Protein AF-A0AAD7BE12-F1 (afdb_monomer_lite)

pLDDT: mean 84.35, std 15.62, range [31.2, 97.44]

Radius of gyration: 21.95 Å; chains: 1; bounding box: 52×45×52 Å

Sequence (170 aa):
MSPQPASLESGIDAKNNSIESRVAFLDHHLVEYVNSLPPSLKLRPIAGEDPNKWTLVEKWILREAMKPFITDEIYKRQKIHFNPPPKPSNSDIKNLTPLQVRLRDRITKTTVERTGLFEWGYVEELLRGYLEDPVYPSHGAIDVRAKKLMVVLSFVVLQERFSVSTAKLV

InterPro domains:
  IPR001962 Asparagine synthase [PF00733] (16-132)
  IPR001962 Asparagine synthase [cd01991] (17-82)
  IPR014729 Rossmann-like alpha/beta/alpha sandwich fold [G3DSA:3.40.50.620] (13-119)

Secondary structure (DSSP, 8-state):
-PPP--SS-HHHHHHHTT-----GGG-HHHHHHHHHS-HHHHEEEEE-SSTT-EEEEETHHHHHHHTTTS-HHHHHPPP---PPPPPP--TT--SPPHHHHHHHHH--HHHHHHHSSS-HHHHHHHHHHHHHS----TTS---HHHHHHHHHHHHHHHHHHH-PPPP---

Structure (mmCIF, N/CA/C/O backbone):
data_AF-A0AAD7BE12-F1
#
_entry.id   AF-A0AAD7BE12-F1
#
loop_
_atom_site.group_PDB
_atom_site.id
_atom_site.type_symbol
_atom_site.label_atom_id
_atom_site.label_alt_id
_atom_site.label_comp_id
_atom_site.label_asym_id
_atom_site.label_entity_id
_atom_site.label_seq_id
_atom_site.pdbx_PDB_ins_code
_atom_site.Cartn_x
_atom_site.Cartn_y
_atom_site.Cartn_z
_atom_site.occupancy
_atom_site.B_iso_or_equiv
_atom_site.auth_seq_id
_atom_site.auth_comp_id
_atom_site.auth_asym_id
_atom_site.auth_atom_id
_atom_site.pdbx_PDB_model_num
ATOM 1 N N . MET A 1 1 ? -10.432 25.173 0.800 1.00 35.62 1 MET A N 1
ATOM 2 C CA . MET A 1 1 ? -10.485 24.067 -0.178 1.00 35.62 1 MET A CA 1
ATOM 3 C C . MET A 1 1 ? -9.770 22.880 0.449 1.00 35.62 1 MET A C 1
ATOM 5 O O . MET A 1 1 ? -8.565 22.947 0.648 1.00 35.62 1 MET A O 1
ATOM 9 N N . SER A 1 2 ? -10.515 21.889 0.932 1.00 31.20 2 SER A N 1
ATOM 10 C CA . SER A 1 2 ? -9.970 20.755 1.694 1.00 31.20 2 SER A CA 1
ATOM 11 C C . SER A 1 2 ? -9.309 19.750 0.739 1.00 31.20 2 SER A C 1
ATOM 13 O O . SER A 1 2 ? -9.929 19.433 -0.274 1.00 31.20 2 SER A O 1
ATOM 15 N N . PRO A 1 3 ? -8.097 19.233 1.014 1.00 44.31 3 PRO A N 1
ATOM 16 C CA . PRO A 1 3 ? -7.473 18.250 0.136 1.00 44.31 3 PRO A CA 1
ATOM 17 C C . PRO A 1 3 ? -8.150 16.880 0.300 1.00 44.31 3 PRO A C 1
ATOM 19 O O . PRO A 1 3 ? -8.234 16.358 1.413 1.00 44.31 3 PRO A O 1
ATOM 22 N N . GLN A 1 4 ? -8.649 16.326 -0.809 1.00 39.66 4 GLN A N 1
ATOM 23 C CA . GLN A 1 4 ? -9.261 14.992 -0.896 1.00 39.66 4 GLN A CA 1
ATOM 24 C C . GLN A 1 4 ? -8.178 13.887 -0.947 1.00 39.66 4 GLN A C 1
ATOM 26 O O . GLN A 1 4 ? -7.092 14.125 -1.488 1.00 39.66 4 GLN A O 1
ATOM 31 N N . PRO A 1 5 ? -8.417 12.694 -0.366 1.00 41.56 5 PRO A N 1
ATOM 32 C CA . PRO A 1 5 ? -7.423 11.623 -0.278 1.00 41.56 5 PRO A CA 1
ATOM 33 C C . PRO A 1 5 ? -7.270 10.843 -1.598 1.00 41.56 5 PRO A C 1
ATOM 35 O O . PRO A 1 5 ? -8.051 9.955 -1.918 1.00 41.56 5 PRO A O 1
ATOM 38 N N . ALA A 1 6 ? -6.190 11.127 -2.326 1.00 49.12 6 ALA A N 1
ATOM 39 C CA . ALA A 1 6 ? -5.814 10.441 -3.559 1.00 49.12 6 ALA A CA 1
ATOM 40 C C . ALA A 1 6 ? -5.222 9.047 -3.285 1.00 49.12 6 ALA A C 1
ATOM 42 O O . ALA A 1 6 ? -4.139 8.933 -2.713 1.00 49.12 6 ALA A O 1
ATOM 43 N N . SER A 1 7 ? -5.895 7.975 -3.710 1.00 44.69 7 SER A N 1
ATOM 44 C CA . SER A 1 7 ? -5.198 6.717 -4.072 1.00 44.69 7 SER A CA 1
ATOM 45 C C . SER A 1 7 ? -6.048 5.674 -4.808 1.00 44.69 7 SER A C 1
ATOM 47 O O . SER A 1 7 ? -5.466 4.774 -5.406 1.00 44.69 7 SER A O 1
ATOM 49 N N . LEU A 1 8 ? -7.379 5.796 -4.859 1.00 42.03 8 LEU A N 1
ATOM 50 C CA . LEU A 1 8 ? -8.247 4.886 -5.637 1.00 42.03 8 LEU A CA 1
ATOM 51 C C . LEU A 1 8 ? -9.224 5.600 -6.591 1.00 42.03 8 LEU A C 1
ATOM 53 O O . LEU A 1 8 ? -9.957 4.939 -7.320 1.00 42.03 8 LEU A O 1
ATOM 57 N N . GLU A 1 9 ? -9.191 6.933 -6.641 1.00 45.75 9 GLU A N 1
ATOM 58 C CA . GLU A 1 9 ? -10.202 7.766 -7.306 1.00 45.75 9 GLU A CA 1
ATOM 59 C C . GLU A 1 9 ? -9.706 8.484 -8.569 1.00 45.75 9 GLU A C 1
ATOM 61 O O . GLU A 1 9 ? -10.400 9.355 -9.068 1.00 45.75 9 GLU A O 1
ATOM 66 N N . SER A 1 10 ? -8.564 8.125 -9.166 1.00 53.81 10 SER A N 1
ATOM 67 C CA . SER A 1 10 ? -7.995 8.929 -10.271 1.00 53.81 10 SER A CA 1
ATOM 68 C C . SER A 1 10 ? -8.943 9.137 -11.466 1.00 53.81 10 SER A C 1
ATOM 70 O O . SER A 1 10 ? -8.914 10.193 -12.096 1.00 53.81 10 SER A O 1
ATOM 72 N N . GLY A 1 11 ? -9.812 8.166 -11.770 1.00 57.25 11 GLY A N 1
ATOM 73 C CA . GLY A 1 11 ? -10.861 8.317 -12.786 1.00 57.25 11 GLY A CA 1
ATOM 74 C C . GLY A 1 11 ? -12.065 9.153 -12.325 1.00 57.25 11 GLY A C 1
ATOM 75 O O . GLY A 1 11 ? -12.643 9.889 -13.123 1.00 57.25 11 GLY A O 1
ATOM 76 N N . ILE A 1 12 ? -12.431 9.071 -11.043 1.00 61.72 12 ILE A N 1
ATOM 77 C CA . ILE A 1 12 ? -13.549 9.818 -10.441 1.00 61.72 12 ILE A CA 1
ATOM 78 C C . ILE A 1 12 ? -13.156 11.292 -10.248 1.00 61.72 12 ILE A C 1
ATOM 80 O O . ILE A 1 12 ? -13.929 12.189 -10.580 1.00 61.72 12 ILE A O 1
ATOM 84 N N . ASP A 1 13 ? -11.925 11.547 -9.815 1.00 65.50 13 ASP A N 1
ATOM 85 C CA . ASP A 1 13 ? -11.339 12.876 -9.640 1.00 65.50 13 ASP A CA 1
ATOM 86 C C . ASP A 1 13 ? -11.194 13.625 -10.966 1.00 65.50 13 ASP A C 1
ATOM 88 O O . ASP A 1 13 ? -11.506 14.815 -11.056 1.00 65.50 13 ASP A O 1
ATOM 92 N N . ALA A 1 14 ? -10.750 12.931 -12.020 1.00 72.19 14 ALA A N 1
ATOM 93 C CA . ALA A 1 14 ? -10.679 13.500 -13.361 1.00 72.19 14 ALA A CA 1
ATOM 94 C C . ALA A 1 14 ? -12.081 13.888 -13.861 1.00 72.19 14 ALA A C 1
ATOM 96 O O . ALA A 1 14 ? -12.293 15.021 -14.299 1.00 72.19 14 ALA A O 1
ATOM 97 N N . LYS A 1 15 ? -13.071 13.001 -13.680 1.00 75.19 15 LYS A N 1
ATOM 98 C CA . LYS A 1 15 ? -14.472 13.254 -14.044 1.00 75.19 15 LYS A CA 1
ATOM 99 C C . LYS A 1 15 ? -1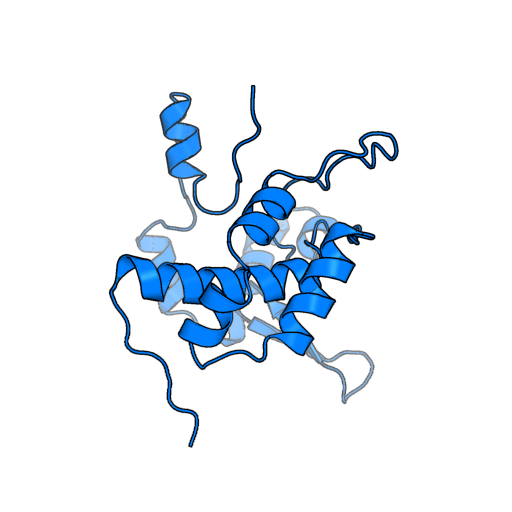5.056 14.471 -13.320 1.00 75.19 15 LYS A C 1
ATOM 101 O O . LYS A 1 15 ? -15.721 15.285 -13.957 1.00 75.19 15 LYS A O 1
ATOM 106 N N . ASN A 1 16 ? -14.782 14.628 -12.025 1.00 81.88 16 ASN A N 1
ATOM 107 C CA . ASN A 1 16 ? -15.252 15.775 -11.238 1.00 81.88 16 ASN A CA 1
ATOM 108 C C . ASN A 1 16 ? -14.680 17.117 -11.725 1.00 81.88 16 ASN A C 1
ATOM 110 O O . ASN A 1 16 ? -15.269 18.161 -11.460 1.00 81.88 16 ASN A O 1
ATOM 114 N N . ASN A 1 17 ? -13.576 17.087 -12.475 1.00 85.50 17 ASN A N 1
ATOM 115 C CA . ASN A 1 17 ? -12.929 18.263 -13.049 1.00 85.50 17 ASN A CA 1
ATOM 116 C C . ASN A 1 17 ? -13.098 18.368 -14.577 1.00 85.50 17 ASN A C 1
ATOM 118 O O . ASN A 1 17 ? -12.366 19.117 -15.215 1.00 85.50 17 ASN A O 1
ATOM 122 N N . SER A 1 18 ? -14.052 17.641 -15.179 1.00 89.06 18 SER A N 1
ATOM 123 C CA . SER A 1 18 ? -14.264 17.591 -16.642 1.00 89.06 18 SER A CA 1
ATOM 124 C C . SER A 1 18 ? -13.022 17.166 -17.444 1.00 89.06 18 SER A C 1
ATOM 126 O O . SER A 1 18 ? -12.840 17.575 -18.589 1.00 89.06 18 SER A O 1
ATOM 128 N N . ILE A 1 19 ? -12.164 16.332 -16.851 1.00 88.81 19 ILE A N 1
ATOM 129 C CA . ILE A 1 19 ? -10.977 15.757 -17.490 1.00 88.81 19 ILE A CA 1
ATOM 130 C C . ILE A 1 19 ? -11.255 14.281 -17.792 1.00 88.81 19 ILE A C 1
ATOM 132 O O . ILE A 1 19 ? -11.662 13.516 -16.917 1.00 88.81 19 ILE A O 1
ATOM 136 N N . GLU A 1 20 ? -11.007 13.857 -19.031 1.00 87.00 20 GLU A N 1
ATOM 137 C CA . GLU A 1 20 ? -11.045 12.441 -19.404 1.00 87.00 20 GLU A CA 1
ATOM 138 C C . GLU A 1 20 ? -9.709 11.774 -19.039 1.00 87.00 20 GLU A C 1
ATOM 140 O O . GLU A 1 20 ? -8.651 12.168 -19.530 1.00 87.00 20 GLU A O 1
ATOM 145 N N . SER A 1 21 ? -9.748 10.748 -18.185 1.00 85.69 21 SER A N 1
ATOM 146 C CA . SER A 1 21 ? -8.578 9.925 -17.861 1.00 85.69 21 SER A CA 1
ATOM 147 C C . SER A 1 21 ? -8.650 8.600 -18.615 1.00 85.69 21 SER A C 1
ATOM 149 O O . SER A 1 21 ? -9.609 7.844 -18.458 1.00 85.69 21 SER A O 1
ATOM 151 N N . ARG A 1 22 ? -7.630 8.307 -19.431 1.00 88.12 22 ARG A N 1
ATOM 152 C CA . ARG A 1 22 ? -7.502 7.037 -20.160 1.00 88.12 22 ARG A CA 1
ATOM 153 C C . ARG A 1 22 ? -6.432 6.155 -19.532 1.00 88.12 22 ARG A C 1
ATOM 155 O O . ARG A 1 22 ? -5.320 6.596 -19.255 1.00 88.12 22 ARG A O 1
ATOM 162 N N . VAL A 1 23 ? -6.757 4.878 -19.365 1.00 89.81 23 VAL A N 1
ATOM 163 C CA . VAL A 1 23 ? -5.903 3.867 -18.728 1.00 89.81 23 VAL A CA 1
ATOM 164 C C . VAL A 1 23 ? -5.303 2.929 -19.774 1.00 89.81 23 VAL A C 1
ATOM 166 O O . VAL A 1 23 ? -5.726 1.789 -19.914 1.00 89.81 23 VAL A O 1
ATOM 169 N N . ALA A 1 24 ? -4.297 3.403 -20.515 1.00 91.69 24 ALA A N 1
ATOM 170 C CA . ALA A 1 24 ? -3.714 2.672 -21.652 1.00 91.69 24 ALA A CA 1
ATOM 171 C C . ALA A 1 24 ? -3.237 1.241 -21.313 1.00 91.69 24 ALA A C 1
ATOM 173 O O . ALA A 1 24 ? -3.346 0.339 -22.135 1.00 91.69 24 ALA A O 1
ATOM 174 N N . PHE A 1 25 ? -2.755 1.009 -20.087 1.00 92.31 25 PHE A N 1
ATOM 175 C CA . PHE A 1 25 ? -2.317 -0.319 -19.635 1.00 92.31 25 PHE A CA 1
ATOM 176 C C . PHE A 1 25 ? -3.454 -1.330 -19.417 1.00 92.31 25 PHE A C 1
ATOM 178 O O . PHE A 1 25 ? -3.172 -2.514 -19.254 1.00 92.31 25 PHE A O 1
ATOM 185 N N . LEU A 1 26 ? -4.710 -0.878 -19.381 1.00 93.88 26 LEU A N 1
ATOM 186 C CA . LEU A 1 26 ? -5.894 -1.727 -19.231 1.00 93.88 26 LEU A CA 1
ATOM 187 C C . LEU A 1 26 ? -6.603 -1.984 -20.568 1.00 93.88 26 LEU A C 1
ATOM 189 O O . LEU A 1 26 ? -7.753 -2.416 -20.571 1.00 93.88 26 LEU A O 1
ATOM 193 N N . ASP A 1 27 ? -5.938 -1.730 -21.697 1.00 96.00 27 ASP A N 1
ATOM 194 C CA . ASP A 1 27 ? -6.452 -2.159 -22.993 1.00 96.00 27 ASP A CA 1
ATOM 195 C C . ASP A 1 27 ? -6.577 -3.690 -23.061 1.00 96.00 27 ASP A C 1
ATOM 197 O O . ASP A 1 27 ? -5.688 -4.431 -22.635 1.00 96.00 27 ASP A O 1
ATOM 201 N N . HIS A 1 28 ? -7.690 -4.163 -23.613 1.00 96.44 28 HIS A N 1
ATOM 202 C CA . HIS A 1 28 ? -8.029 -5.580 -23.645 1.00 96.44 28 HIS A CA 1
ATOM 203 C C . HIS A 1 28 ? -7.050 -6.432 -24.465 1.00 96.44 28 HIS A C 1
ATOM 205 O O . HIS A 1 28 ? -6.699 -7.518 -24.008 1.00 96.44 28 HIS A O 1
ATOM 211 N N . HIS A 1 29 ? -6.543 -5.944 -25.604 1.00 97.44 29 HIS A N 1
ATOM 212 C CA . HIS A 1 29 ? -5.561 -6.686 -26.401 1.00 97.44 29 HIS A CA 1
ATOM 213 C C . HIS A 1 29 ? -4.227 -6.802 -25.666 1.00 97.44 29 HIS A C 1
ATOM 215 O O . HIS A 1 29 ? -3.607 -7.867 -25.643 1.00 97.44 29 HIS A O 1
ATOM 221 N N . LEU A 1 30 ? -3.794 -5.714 -25.020 1.00 95.31 30 LEU A N 1
ATOM 222 C CA . LEU A 1 30 ? -2.591 -5.735 -24.195 1.00 95.31 30 LEU A CA 1
ATOM 223 C C . LEU A 1 30 ? -2.738 -6.708 -23.020 1.00 95.31 30 LEU A C 1
ATOM 225 O O . LEU A 1 30 ? -1.826 -7.489 -22.751 1.00 95.31 30 LEU A O 1
ATOM 229 N N . VAL A 1 31 ? -3.869 -6.665 -22.315 1.00 96.00 31 VAL A N 1
ATOM 230 C CA . VAL A 1 31 ? -4.130 -7.537 -21.163 1.00 96.00 31 VAL A CA 1
ATOM 231 C C . VAL A 1 31 ? -4.175 -9.004 -21.586 1.00 96.00 31 VAL A C 1
ATOM 233 O O . VAL A 1 31 ? -3.546 -9.837 -20.933 1.00 96.00 31 VAL A O 1
ATOM 236 N N . GLU A 1 32 ? -4.860 -9.325 -22.684 1.00 97.31 32 GLU A N 1
ATOM 237 C CA . GLU A 1 32 ? -4.933 -10.681 -23.233 1.00 97.31 32 GLU A CA 1
ATOM 238 C C . GLU A 1 32 ? -3.539 -11.223 -23.580 1.00 97.31 32 GLU A C 1
ATOM 240 O O . GLU A 1 32 ? -3.158 -12.298 -23.112 1.00 97.31 32 GLU A O 1
ATOM 245 N N . TYR A 1 33 ? -2.727 -10.431 -24.286 1.00 96.06 33 TYR A N 1
ATOM 246 C CA . TYR A 1 33 ? -1.349 -10.792 -24.616 1.00 96.06 33 TYR A CA 1
ATOM 247 C C . TYR A 1 33 ? -0.471 -10.968 -23.369 1.00 96.06 33 TYR A C 1
ATOM 249 O O . TYR A 1 33 ? 0.239 -11.959 -23.219 1.00 96.06 33 TYR A O 1
ATOM 257 N N . VAL A 1 34 ? -0.513 -10.026 -22.423 1.00 95.31 34 VAL A N 1
ATOM 258 C CA . VAL A 1 34 ? 0.312 -10.109 -21.208 1.00 95.31 34 VAL A CA 1
ATOM 259 C C . VAL A 1 34 ? -0.104 -11.299 -20.340 1.00 95.31 34 VAL A C 1
ATOM 261 O O . VAL A 1 34 ? 0.742 -11.884 -19.657 1.00 95.31 34 VAL A O 1
ATOM 264 N N . ASN A 1 35 ? -1.375 -11.700 -20.361 1.00 95.19 35 ASN A N 1
ATOM 265 C CA . ASN A 1 35 ? -1.852 -12.871 -19.630 1.00 95.19 35 ASN A CA 1
ATOM 266 C C . ASN A 1 35 ? -1.290 -14.189 -20.173 1.00 95.19 35 ASN A C 1
ATOM 268 O O . ASN A 1 35 ? -1.020 -15.074 -19.363 1.00 95.19 35 ASN A O 1
ATOM 272 N N . SER A 1 36 ? -1.014 -14.297 -21.477 1.00 96.56 36 SER A N 1
ATOM 273 C CA . SER A 1 36 ? -0.389 -15.494 -22.056 1.00 96.56 36 SER A CA 1
ATOM 274 C C . SER A 1 36 ? 1.121 -15.596 -21.792 1.00 96.56 36 SER A C 1
ATOM 276 O O . SER A 1 36 ? 1.712 -16.653 -22.012 1.00 96.56 36 SER A O 1
ATOM 278 N N . LEU A 1 37 ? 1.771 -14.523 -21.321 1.00 95.81 37 LEU A N 1
ATOM 279 C CA . LEU A 1 37 ? 3.213 -14.524 -21.058 1.00 95.81 37 LEU A CA 1
ATOM 280 C C . LEU A 1 37 ? 3.585 -15.335 -19.802 1.00 95.81 37 LEU A C 1
ATOM 282 O O . LEU A 1 37 ? 2.928 -15.196 -18.761 1.00 95.81 37 LEU A O 1
ATOM 286 N N . PRO A 1 38 ? 4.703 -16.088 -19.837 1.00 95.75 38 PRO A N 1
ATOM 287 C CA . PRO A 1 38 ? 5.192 -16.824 -18.680 1.00 95.75 38 PRO A CA 1
ATOM 288 C C . PRO A 1 38 ? 5.547 -15.882 -17.512 1.00 95.75 38 PRO A C 1
ATOM 290 O O . PRO A 1 38 ? 6.073 -14.783 -17.733 1.00 95.75 38 PRO A O 1
ATOM 293 N N . PRO A 1 39 ? 5.331 -16.304 -16.249 1.00 93.06 39 PRO A N 1
ATOM 294 C CA . PRO A 1 39 ? 5.607 -15.472 -15.074 1.00 93.06 39 PRO A CA 1
ATOM 295 C C . PRO A 1 39 ? 7.051 -14.960 -14.980 1.00 93.06 39 PRO A C 1
ATOM 297 O O . PRO A 1 39 ? 7.269 -13.842 -14.513 1.00 93.06 39 PRO A O 1
ATOM 300 N N . SER A 1 40 ? 8.025 -15.726 -15.482 1.00 91.50 40 SER A N 1
ATOM 301 C CA . SER A 1 40 ? 9.451 -15.363 -15.503 1.00 91.50 40 SER A CA 1
ATOM 302 C C . SER A 1 40 ? 9.765 -14.106 -16.326 1.00 91.50 40 SER A C 1
ATOM 304 O O . SER A 1 40 ? 10.777 -13.451 -16.085 1.00 91.50 40 SER A O 1
ATOM 306 N N . LEU A 1 41 ? 8.897 -13.729 -17.274 1.00 94.25 41 LEU A N 1
ATOM 307 C CA . LEU A 1 41 ? 9.021 -12.474 -18.026 1.00 94.25 41 LEU A CA 1
ATOM 308 C C . LEU A 1 41 ? 8.406 -11.280 -17.287 1.00 94.25 41 LEU A C 1
ATOM 310 O O . LEU A 1 41 ? 8.744 -10.131 -17.571 1.00 94.25 41 LEU A O 1
ATOM 314 N N . LYS A 1 42 ? 7.515 -11.526 -16.324 1.00 94.19 42 LYS A N 1
ATOM 315 C CA . LYS A 1 42 ? 6.891 -10.481 -15.498 1.00 94.19 42 LYS A CA 1
ATOM 316 C C . LYS A 1 42 ? 7.763 -10.160 -14.284 1.00 94.19 42 LYS A C 1
ATOM 318 O O . LYS A 1 42 ? 7.902 -8.989 -13.921 1.00 94.19 42 LYS A O 1
ATOM 323 N N . LEU A 1 43 ? 8.357 -11.198 -13.696 1.00 94.19 43 LEU A N 1
ATOM 324 C CA . LEU A 1 43 ? 9.221 -11.153 -12.522 1.00 94.19 43 LEU A CA 1
ATOM 325 C C . LEU A 1 43 ? 10.539 -11.863 -12.842 1.00 94.19 43 LEU A C 1
ATOM 327 O O . LEU A 1 43 ? 10.553 -13.080 -13.024 1.00 94.19 43 LEU A O 1
ATOM 331 N N . ARG A 1 44 ? 11.643 -11.112 -12.895 1.00 91.94 44 ARG A N 1
ATOM 332 C CA . ARG A 1 44 ? 12.963 -11.673 -13.205 1.00 91.94 44 ARG A CA 1
ATOM 333 C C . ARG A 1 44 ? 13.844 -11.722 -11.955 1.00 91.94 44 ARG A C 1
ATOM 335 O O . ARG A 1 44 ? 14.146 -10.657 -11.413 1.00 91.94 44 ARG A O 1
ATOM 342 N N . PRO A 1 45 ? 14.284 -12.908 -11.500 1.00 90.62 45 PRO A N 1
ATOM 343 C CA . PRO A 1 45 ? 15.323 -13.001 -10.488 1.00 90.62 45 PRO A CA 1
ATOM 344 C C . PRO A 1 45 ? 16.674 -12.636 -11.113 1.00 90.62 45 PRO A C 1
ATOM 346 O O . PRO A 1 45 ? 17.035 -13.131 -12.183 1.00 90.62 45 PRO A O 1
ATOM 349 N N . ILE A 1 46 ? 17.415 -11.757 -10.450 1.00 86.88 46 ILE A N 1
ATOM 350 C CA . ILE A 1 46 ? 18.783 -11.388 -10.811 1.00 86.88 46 ILE A CA 1
ATOM 351 C C . ILE A 1 46 ? 19.676 -11.781 -9.640 1.00 86.88 46 ILE A C 1
ATOM 353 O O . ILE A 1 46 ? 19.477 -11.298 -8.520 1.00 86.88 46 ILE A O 1
ATOM 357 N N . ALA A 1 47 ? 20.625 -12.681 -9.900 1.00 85.19 47 ALA A N 1
ATOM 358 C CA . ALA A 1 47 ? 21.667 -13.029 -8.945 1.00 85.19 47 ALA A CA 1
ATOM 359 C C . ALA A 1 47 ? 22.546 -11.798 -8.693 1.00 85.19 47 ALA A C 1
ATOM 361 O O . ALA A 1 47 ? 22.953 -11.120 -9.638 1.00 85.19 47 ALA A O 1
ATOM 362 N N . GLY A 1 48 ? 22.773 -11.482 -7.420 1.00 80.44 48 GLY A N 1
ATOM 363 C CA . GLY A 1 48 ? 23.741 -10.472 -7.020 1.00 80.44 48 GLY A CA 1
ATOM 364 C C . GLY A 1 48 ? 25.170 -11.005 -7.103 1.00 80.44 48 GLY A C 1
ATOM 365 O O . GLY A 1 48 ? 25.414 -12.114 -7.571 1.00 80.44 48 GLY A O 1
ATOM 366 N N . GLU A 1 49 ? 26.111 -10.203 -6.611 1.00 81.31 49 GLU A N 1
ATOM 367 C CA . GLU A 1 49 ? 27.513 -10.614 -6.456 1.00 81.31 49 GLU A CA 1
ATOM 368 C C . GLU A 1 49 ? 27.647 -11.795 -5.480 1.00 81.31 49 GLU A C 1
ATOM 370 O O . GLU A 1 49 ? 28.454 -12.695 -5.699 1.00 81.31 49 GLU A O 1
ATOM 375 N N . ASP A 1 50 ? 26.792 -11.842 -4.452 1.00 87.69 50 ASP A N 1
ATOM 376 C CA . ASP A 1 50 ? 26.693 -12.975 -3.535 1.00 87.69 50 ASP A CA 1
ATOM 377 C C . ASP A 1 50 ? 25.788 -14.081 -4.120 1.00 87.69 50 ASP A C 1
ATOM 379 O O . ASP A 1 50 ? 24.609 -13.820 -4.385 1.00 87.69 50 ASP A O 1
ATOM 383 N N . PRO A 1 51 ? 26.247 -15.346 -4.213 1.00 80.25 51 PRO A N 1
ATOM 384 C CA . PRO A 1 51 ? 25.446 -16.465 -4.728 1.00 80.25 51 PRO A CA 1
ATOM 385 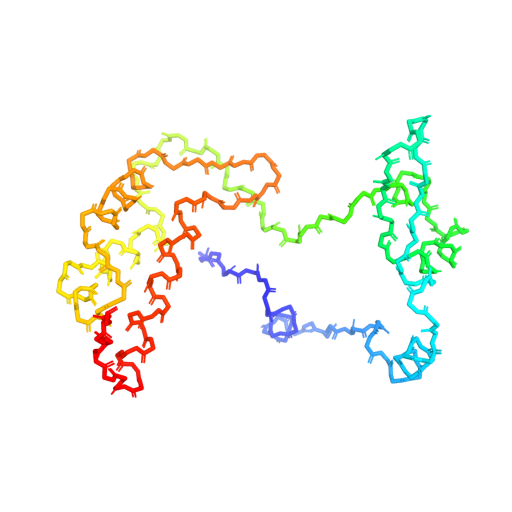C C . PRO A 1 51 ? 24.143 -16.718 -3.953 1.00 80.25 51 PRO A C 1
ATOM 387 O O . PRO A 1 51 ? 23.178 -17.246 -4.502 1.00 80.25 51 PRO A O 1
ATOM 390 N N . ASN A 1 52 ? 24.099 -16.315 -2.679 1.00 85.50 52 ASN A N 1
ATOM 391 C CA . ASN A 1 52 ? 22.932 -16.470 -1.808 1.00 85.50 52 ASN A CA 1
ATOM 392 C C . ASN A 1 52 ? 21.976 -15.270 -1.851 1.00 85.50 52 ASN A C 1
ATOM 394 O O . ASN A 1 52 ? 20.943 -15.286 -1.178 1.00 85.50 52 ASN A O 1
ATOM 398 N N . LYS A 1 53 ? 22.295 -14.221 -2.617 1.00 86.81 53 LYS A N 1
ATOM 399 C CA . LYS A 1 53 ? 21.497 -13.000 -2.685 1.00 86.81 53 LYS A CA 1
ATOM 400 C C . LYS A 1 53 ? 20.945 -12.824 -4.087 1.00 86.81 53 LYS A C 1
ATOM 402 O O . LYS A 1 53 ? 21.668 -12.582 -5.046 1.00 86.81 53 LYS A O 1
ATOM 407 N N . TRP A 1 54 ? 19.629 -12.890 -4.198 1.00 86.94 54 TRP A N 1
ATOM 408 C CA . TRP A 1 54 ? 18.918 -12.571 -5.425 1.00 86.94 54 TRP A CA 1
ATOM 409 C C . TRP A 1 54 ? 18.036 -11.349 -5.200 1.00 86.94 54 TRP A C 1
ATOM 411 O O . TRP A 1 54 ? 17.559 -11.083 -4.096 1.00 86.94 54 TRP A O 1
ATOM 421 N N . THR A 1 55 ? 17.830 -10.590 -6.268 1.00 88.00 55 THR A N 1
ATOM 422 C CA . THR A 1 55 ? 16.873 -9.484 -6.307 1.00 88.00 55 THR A CA 1
ATOM 423 C C . THR A 1 55 ? 15.794 -9.796 -7.326 1.00 88.00 55 THR A C 1
ATOM 425 O O . THR A 1 55 ? 16.066 -10.393 -8.367 1.00 88.00 55 THR A O 1
ATOM 428 N N . LEU A 1 56 ? 14.552 -9.424 -7.023 1.00 89.50 56 LEU A N 1
ATOM 429 C CA . LEU A 1 56 ? 13.435 -9.615 -7.938 1.00 89.50 56 LEU A CA 1
ATOM 430 C C . LEU A 1 56 ? 13.150 -8.315 -8.677 1.00 89.50 56 LEU A C 1
ATOM 432 O O . LEU A 1 56 ? 12.735 -7.328 -8.068 1.00 89.50 56 LEU A O 1
ATOM 436 N N . VAL A 1 57 ? 13.341 -8.316 -9.993 1.00 91.94 57 VAL A N 1
ATOM 437 C CA . VAL A 1 57 ? 12.970 -7.174 -10.824 1.00 91.94 57 VAL A CA 1
ATOM 438 C C . VAL A 1 57 ? 11.552 -7.360 -11.337 1.00 91.94 57 VAL A C 1
ATOM 440 O O . VAL A 1 57 ? 11.256 -8.235 -12.152 1.00 91.94 57 VAL A O 1
ATOM 443 N N . GLU A 1 58 ? 10.666 -6.502 -10.842 1.00 92.94 58 GLU A N 1
ATOM 444 C CA . GLU A 1 58 ? 9.279 -6.426 -11.277 1.00 92.94 58 GLU A CA 1
ATOM 445 C C . GLU A 1 58 ? 9.141 -5.755 -12.646 1.00 92.94 58 GLU A C 1
ATOM 447 O O . GLU A 1 58 ? 9.913 -4.854 -13.001 1.00 92.94 58 GLU A O 1
ATOM 452 N N . LYS A 1 59 ? 8.072 -6.123 -13.365 1.00 93.69 59 LYS A N 1
ATOM 453 C CA . LYS A 1 59 ? 7.703 -5.554 -14.670 1.00 93.69 59 LYS A CA 1
ATOM 454 C C . LYS A 1 59 ? 8.835 -5.700 -15.693 1.00 93.69 59 LYS A C 1
ATOM 456 O O . LYS A 1 59 ? 9.030 -4.811 -16.517 1.00 93.69 59 LYS A O 1
ATOM 461 N N . TRP A 1 60 ? 9.578 -6.808 -15.630 1.00 94.88 60 TRP A N 1
ATOM 462 C CA . TRP A 1 60 ? 10.802 -7.001 -16.411 1.00 94.88 60 TRP A CA 1
ATOM 463 C C . TRP A 1 60 ? 10.576 -6.804 -17.917 1.00 94.88 60 TRP A C 1
ATOM 465 O O . TRP A 1 60 ? 11.199 -5.933 -18.515 1.00 94.88 60 TRP A O 1
ATOM 475 N N . ILE A 1 61 ? 9.624 -7.526 -18.513 1.00 95.50 61 ILE A N 1
ATOM 476 C CA . ILE A 1 61 ? 9.318 -7.409 -19.947 1.00 95.50 61 ILE A CA 1
ATOM 477 C C . ILE A 1 61 ? 8.896 -5.993 -20.362 1.00 95.50 61 ILE A C 1
ATOM 479 O O . ILE A 1 61 ? 9.258 -5.536 -21.440 1.00 95.50 61 ILE A O 1
ATOM 483 N N . LEU A 1 62 ? 8.180 -5.270 -19.493 1.00 95.38 62 LEU A N 1
ATOM 484 C CA . LEU A 1 62 ? 7.796 -3.883 -19.750 1.00 95.38 62 LEU A CA 1
ATOM 485 C C . LEU A 1 62 ? 9.021 -2.961 -19.728 1.00 95.38 62 LEU A C 1
ATOM 487 O O . LEU A 1 62 ? 9.131 -2.085 -20.578 1.00 95.38 62 LEU A O 1
ATOM 491 N N . ARG A 1 63 ? 9.949 -3.159 -18.784 1.00 94.88 63 ARG A N 1
ATOM 492 C CA . ARG A 1 63 ? 11.202 -2.389 -18.719 1.00 94.88 63 ARG A CA 1
ATOM 493 C C . ARG A 1 63 ? 12.049 -2.612 -19.966 1.00 94.88 63 ARG A C 1
ATOM 495 O O . ARG A 1 63 ? 12.531 -1.641 -20.537 1.00 94.88 63 ARG A O 1
ATOM 502 N N . GLU A 1 64 ? 12.169 -3.860 -20.413 1.00 95.25 64 GLU A N 1
ATOM 503 C CA . GLU A 1 64 ? 12.893 -4.197 -21.642 1.00 95.25 64 GLU A CA 1
ATOM 504 C C . GLU A 1 64 ? 12.243 -3.565 -22.877 1.00 95.25 64 GLU A C 1
ATOM 506 O O . GLU A 1 64 ? 12.935 -2.934 -23.672 1.00 95.25 64 GLU A O 1
ATOM 511 N N . ALA A 1 65 ? 10.915 -3.655 -23.006 1.00 95.38 65 ALA A N 1
ATOM 512 C CA . ALA A 1 65 ? 10.182 -3.052 -24.119 1.00 95.38 65 ALA A CA 1
ATOM 513 C C . ALA A 1 65 ? 10.273 -1.515 -24.132 1.00 95.38 65 ALA A C 1
ATOM 515 O O . ALA A 1 65 ? 10.271 -0.905 -25.198 1.00 95.38 65 ALA A O 1
ATOM 516 N N . MET A 1 66 ? 10.356 -0.884 -22.957 1.00 95.75 66 MET A N 1
ATOM 517 C CA . MET A 1 66 ? 10.407 0.575 -22.812 1.00 95.75 66 MET A CA 1
ATOM 518 C C . MET A 1 66 ? 11.816 1.161 -22.835 1.00 95.75 66 MET A C 1
ATOM 520 O O . MET A 1 66 ? 11.948 2.375 -22.958 1.00 95.75 66 MET A O 1
ATOM 524 N N . LYS A 1 67 ? 12.862 0.330 -22.768 1.00 95.56 67 LYS A N 1
ATOM 525 C CA . LYS A 1 67 ? 14.270 0.747 -22.758 1.00 95.56 67 LYS A CA 1
ATOM 526 C C . LYS A 1 67 ? 14.650 1.813 -23.806 1.00 95.56 67 LYS A C 1
ATOM 528 O O . LYS A 1 67 ? 15.371 2.726 -23.424 1.00 95.56 67 LYS A O 1
ATOM 533 N N . PRO A 1 68 ? 14.183 1.780 -25.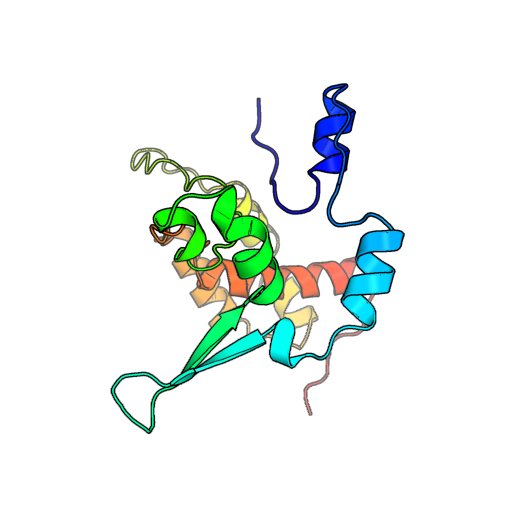074 1.00 97.12 68 PRO A N 1
ATOM 534 C CA . PRO A 1 68 ? 14.524 2.833 -26.038 1.00 97.12 68 PRO A CA 1
ATOM 535 C C . PRO A 1 68 ? 13.807 4.176 -25.799 1.00 97.12 68 PRO A C 1
ATOM 537 O O . PRO A 1 68 ? 14.176 5.170 -26.416 1.00 97.12 68 PRO A O 1
ATOM 540 N N . PHE A 1 69 ? 12.794 4.226 -24.928 1.00 97.00 69 PHE A N 1
ATOM 541 C CA . PHE A 1 69 ? 11.950 5.408 -24.698 1.00 97.00 69 PHE A CA 1
ATOM 542 C C . PHE A 1 69 ? 12.166 6.074 -23.334 1.00 97.00 69 PHE A C 1
ATOM 544 O O . PHE A 1 69 ? 11.651 7.167 -23.100 1.00 97.00 69 PHE A O 1
ATOM 551 N N . ILE A 1 70 ? 12.883 5.425 -22.414 1.00 96.31 70 ILE A N 1
ATOM 552 C CA . ILE A 1 70 ? 13.100 5.912 -21.047 1.00 96.31 70 ILE A CA 1
ATOM 553 C C . ILE A 1 70 ? 14.591 6.050 -20.751 1.00 96.31 70 ILE A C 1
ATOM 555 O O . ILE A 1 70 ? 15.426 5.390 -21.360 1.00 96.31 70 ILE A O 1
ATOM 559 N N . THR A 1 71 ? 14.931 6.892 -19.780 1.00 97.19 71 THR A N 1
ATOM 560 C CA . THR A 1 71 ? 16.312 7.017 -19.311 1.00 97.19 71 THR A CA 1
ATOM 561 C C . THR A 1 71 ? 16.727 5.805 -18.479 1.00 97.19 71 THR A C 1
ATOM 563 O O . THR A 1 71 ? 15.896 5.145 -17.844 1.00 97.19 71 THR A O 1
ATOM 566 N N . ASP A 1 72 ? 18.036 5.565 -18.402 1.00 95.19 72 ASP A N 1
ATOM 567 C CA . ASP A 1 72 ? 18.614 4.530 -17.538 1.00 95.19 72 ASP A CA 1
ATOM 568 C C . ASP A 1 72 ? 18.215 4.697 -16.064 1.00 95.19 72 ASP A C 1
ATOM 570 O O . ASP A 1 72 ? 18.052 3.708 -15.348 1.00 95.19 72 ASP A O 1
ATOM 574 N N . GLU A 1 73 ? 18.022 5.938 -15.610 1.00 94.94 73 GLU A N 1
ATOM 575 C CA . GLU A 1 73 ? 17.541 6.234 -14.260 1.00 94.94 73 GLU A CA 1
ATOM 576 C C . GLU A 1 73 ? 16.145 5.640 -14.026 1.00 94.94 73 GLU A C 1
ATOM 578 O O . GLU A 1 73 ? 15.941 4.881 -13.077 1.00 94.94 73 GLU A O 1
ATOM 583 N N . ILE A 1 74 ? 15.186 5.927 -14.915 1.00 93.50 74 ILE A N 1
ATOM 584 C CA . ILE A 1 74 ? 13.812 5.415 -14.808 1.00 93.50 74 ILE A CA 1
ATOM 585 C C . ILE A 1 74 ? 13.780 3.897 -15.010 1.00 93.50 74 ILE A C 1
ATOM 587 O O . ILE A 1 74 ? 13.062 3.195 -14.291 1.00 93.50 74 ILE A O 1
ATOM 591 N N . TYR A 1 75 ? 14.600 3.375 -15.925 1.00 93.62 75 TYR A N 1
ATOM 592 C CA . TYR A 1 75 ? 14.736 1.939 -16.157 1.00 93.62 75 TYR A CA 1
ATOM 593 C C . TYR A 1 75 ? 15.209 1.190 -14.900 1.00 93.62 75 TYR A C 1
ATOM 595 O O . TYR A 1 75 ? 14.658 0.134 -14.582 1.00 93.62 75 TYR A O 1
ATOM 603 N N . LYS A 1 76 ? 16.178 1.735 -14.149 1.00 91.38 76 LYS A N 1
ATOM 604 C CA . LYS A 1 76 ? 16.727 1.119 -12.921 1.00 91.38 76 LYS A CA 1
ATOM 605 C C . LYS A 1 76 ? 15.907 1.431 -11.664 1.00 91.38 76 LYS A C 1
ATOM 607 O O . LYS A 1 76 ? 16.082 0.778 -10.635 1.00 91.38 76 LYS A O 1
ATOM 612 N N . ARG A 1 77 ? 14.990 2.402 -11.728 1.00 90.94 77 ARG A N 1
ATOM 613 C CA . ARG A 1 77 ? 14.181 2.836 -10.584 1.00 90.94 77 ARG A CA 1
ATOM 614 C C . ARG A 1 77 ? 13.304 1.704 -10.042 1.00 90.94 77 ARG A C 1
ATOM 616 O O . ARG A 1 77 ? 12.530 1.068 -10.772 1.00 90.94 77 ARG A O 1
ATOM 623 N N . GLN A 1 78 ? 13.371 1.503 -8.728 1.00 87.62 78 GLN A N 1
ATOM 624 C CA . GLN A 1 78 ? 12.476 0.594 -8.017 1.00 87.62 78 GLN A CA 1
ATOM 625 C C . GLN A 1 78 ? 11.039 1.124 -8.013 1.00 87.62 78 GLN A C 1
ATOM 627 O O . GLN A 1 78 ? 10.797 2.334 -7.997 1.00 87.62 78 GLN A O 1
ATOM 632 N N . LYS A 1 79 ? 10.067 0.204 -8.029 1.00 85.62 79 LYS A N 1
ATOM 633 C CA . LYS A 1 79 ? 8.653 0.560 -7.893 1.00 85.62 79 LYS A CA 1
ATOM 634 C C . LYS A 1 79 ? 8.463 1.281 -6.562 1.00 85.62 79 LYS A C 1
ATOM 636 O O . LYS A 1 79 ? 8.727 0.725 -5.501 1.00 85.62 79 LYS A O 1
ATOM 641 N N . ILE A 1 80 ? 7.939 2.495 -6.639 1.00 81.81 80 ILE A N 1
ATOM 642 C CA . ILE A 1 80 ? 7.431 3.219 -5.482 1.00 81.81 80 ILE A CA 1
ATOM 643 C C . ILE A 1 80 ? 5.908 3.234 -5.541 1.00 81.81 80 ILE A C 1
ATOM 645 O O . ILE A 1 80 ? 5.312 3.254 -6.620 1.00 81.81 80 ILE A O 1
ATOM 649 N N . HIS A 1 81 ? 5.278 3.195 -4.374 1.00 75.94 81 HIS A N 1
ATOM 650 C CA . HIS A 1 81 ? 3.847 3.436 -4.275 1.00 75.94 81 HIS A CA 1
ATOM 651 C C . HIS A 1 81 ? 3.584 4.905 -4.603 1.00 75.94 81 HIS A C 1
ATOM 653 O O . HIS A 1 81 ? 4.392 5.773 -4.264 1.00 75.94 81 HIS A O 1
ATOM 659 N N . PHE A 1 82 ? 2.466 5.180 -5.270 1.00 76.56 82 PHE A N 1
ATOM 660 C CA . PHE A 1 82 ? 1.988 6.547 -5.377 1.00 76.56 82 PHE A CA 1
ATOM 661 C C . PHE A 1 82 ? 1.525 6.976 -3.985 1.00 76.56 82 PHE A C 1
ATOM 663 O O . PHE A 1 82 ? 0.457 6.571 -3.530 1.00 76.56 82 PHE A O 1
ATOM 670 N N . ASN A 1 83 ? 2.369 7.736 -3.296 1.00 70.06 83 ASN A N 1
ATOM 671 C CA . ASN A 1 83 ? 2.023 8.359 -2.033 1.00 70.06 83 ASN A CA 1
ATOM 672 C C . ASN A 1 83 ? 1.732 9.836 -2.300 1.00 70.06 83 ASN A C 1
ATOM 674 O O . ASN A 1 83 ? 2.509 10.475 -3.020 1.00 70.06 83 ASN A O 1
ATOM 678 N N . PRO A 1 84 ? 0.653 10.400 -1.726 1.00 66.44 84 PRO A N 1
ATOM 679 C CA . PRO A 1 84 ? 0.492 11.843 -1.723 1.00 66.44 84 PRO A CA 1
ATOM 680 C C . PRO A 1 84 ? 1.722 12.479 -1.057 1.00 66.44 84 PRO A C 1
ATOM 682 O O . PRO A 1 84 ? 2.342 11.845 -0.192 1.00 66.44 84 PRO A O 1
ATOM 685 N N . PRO A 1 85 ? 2.102 13.706 -1.454 1.00 59.94 85 PRO A N 1
ATOM 686 C CA . PRO A 1 85 ? 3.240 14.382 -0.852 1.00 59.94 85 PRO A CA 1
ATOM 687 C C . PRO A 1 85 ? 3.084 14.382 0.676 1.00 59.94 85 PRO A C 1
ATOM 689 O O . PRO A 1 85 ? 1.972 14.627 1.168 1.00 59.94 85 PRO A O 1
ATOM 692 N N . PRO A 1 86 ? 4.158 14.077 1.434 1.00 58.03 86 PRO A N 1
ATOM 693 C CA . PRO A 1 86 ? 4.102 14.181 2.881 1.00 58.03 86 PRO A CA 1
ATOM 694 C C . PRO A 1 86 ? 3.647 15.596 3.226 1.00 58.03 86 PRO A C 1
ATOM 696 O O . PRO A 1 86 ? 4.019 16.559 2.547 1.00 58.03 86 PRO A O 1
ATOM 699 N N . LYS A 1 87 ? 2.800 15.728 4.252 1.00 59.81 87 LYS A N 1
ATOM 700 C CA . LYS A 1 87 ? 2.417 17.059 4.717 1.00 59.81 87 LYS A CA 1
ATOM 701 C C . LYS A 1 87 ? 3.705 17.836 4.998 1.00 59.81 87 LYS A C 1
ATOM 703 O O . LYS A 1 87 ? 4.596 17.263 5.631 1.00 59.81 87 LYS A O 1
ATOM 708 N N . PRO A 1 88 ? 3.823 19.097 4.547 1.00 52.69 88 PRO A N 1
ATOM 709 C CA . PRO A 1 88 ? 4.911 19.931 5.016 1.00 52.69 88 PRO A CA 1
ATOM 710 C C . PRO A 1 88 ? 4.873 19.897 6.542 1.00 52.69 88 PRO A C 1
ATOM 712 O O . PRO A 1 88 ? 3.796 19.997 7.141 1.00 52.69 88 PRO A O 1
ATOM 715 N N . SER A 1 89 ? 6.038 19.666 7.143 1.00 52.81 89 SER A N 1
ATOM 716 C CA . SER A 1 89 ? 6.259 19.749 8.582 1.00 52.81 89 SER A CA 1
ATOM 717 C C . SER A 1 89 ? 6.042 21.197 9.018 1.00 52.81 89 SER A C 1
ATOM 719 O O . SER A 1 89 ? 6.984 21.916 9.329 1.00 52.81 89 SER A O 1
ATOM 721 N N . ASN A 1 90 ? 4.794 21.654 9.021 1.00 49.06 90 ASN A N 1
ATOM 722 C CA . ASN A 1 90 ? 4.410 22.824 9.779 1.00 49.06 90 ASN A CA 1
ATOM 723 C C . ASN A 1 90 ? 4.328 22.338 11.223 1.00 49.06 90 ASN A C 1
ATOM 725 O O . ASN A 1 90 ? 3.254 21.994 11.718 1.00 49.06 90 ASN A O 1
ATOM 729 N N . SER A 1 91 ? 5.495 22.292 11.863 1.00 49.44 91 SER A N 1
ATOM 730 C CA . SER A 1 91 ? 5.725 22.079 13.296 1.00 49.44 91 SER A CA 1
ATOM 731 C C . SER A 1 91 ? 4.885 22.995 14.199 1.00 49.44 91 SER A C 1
ATOM 733 O O . SER A 1 91 ? 4.853 22.803 15.409 1.00 49.44 91 SER A O 1
ATOM 735 N N . ASP A 1 92 ? 4.170 23.957 13.615 1.00 50.44 92 ASP A N 1
ATOM 736 C CA . ASP A 1 92 ? 3.459 25.018 14.319 1.00 50.44 92 ASP A CA 1
ATOM 737 C C . ASP A 1 92 ? 1.945 24.784 14.425 1.00 50.44 92 ASP A C 1
ATOM 739 O O . ASP A 1 92 ? 1.242 25.535 15.102 1.00 50.44 92 ASP A O 1
ATOM 743 N N . ILE A 1 93 ? 1.405 23.732 13.798 1.00 54.34 93 ILE A N 1
ATOM 744 C CA . ILE A 1 93 ? -0.021 23.412 13.913 1.00 54.34 93 ILE A CA 1
ATOM 745 C C . ILE A 1 93 ? -0.204 22.334 14.988 1.00 54.34 93 ILE A C 1
ATOM 747 O O . ILE A 1 93 ? -0.198 21.144 14.696 1.00 54.34 93 ILE A O 1
ATOM 751 N N . LYS A 1 94 ? -0.470 22.759 16.232 1.00 59.88 94 LYS A N 1
ATOM 752 C CA . LYS A 1 94 ? -0.929 21.905 17.357 1.00 59.88 94 LYS A CA 1
ATOM 753 C C . LYS A 1 94 ? -2.245 21.142 17.090 1.00 59.88 94 LYS A C 1
ATOM 755 O O . LYS A 1 94 ? -2.747 20.450 17.972 1.00 59.88 94 LYS A O 1
ATOM 760 N N . ASN A 1 95 ? -2.844 21.288 15.909 1.00 74.44 95 ASN A N 1
ATOM 761 C CA . ASN A 1 95 ? -4.132 20.691 15.583 1.00 74.44 95 ASN A CA 1
ATOM 762 C C . ASN A 1 95 ? -3.944 19.295 14.985 1.00 74.44 95 ASN A C 1
ATOM 764 O O . ASN A 1 95 ? -3.205 19.109 14.018 1.00 74.44 95 ASN A O 1
ATOM 768 N N . LEU A 1 96 ? -4.682 18.331 15.535 1.00 81.75 96 LEU A N 1
ATOM 769 C CA . LEU A 1 96 ? -4.748 16.966 15.023 1.00 81.75 96 LEU A CA 1
ATOM 770 C C . LEU A 1 96 ? -5.137 16.954 13.539 1.00 81.75 96 LEU A C 1
ATOM 772 O O . LEU A 1 96 ? -6.017 17.691 13.088 1.00 81.75 96 LEU A O 1
ATOM 776 N N . THR A 1 97 ? -4.512 16.068 12.770 1.00 83.75 97 THR A N 1
ATOM 777 C CA . THR A 1 97 ? -4.903 15.833 11.379 1.00 83.75 97 THR A CA 1
ATOM 778 C C . THR A 1 97 ? -6.334 15.279 11.293 1.00 83.75 97 THR A C 1
ATOM 780 O O . THR A 1 97 ? -6.778 14.601 12.220 1.00 83.75 97 THR A O 1
ATOM 783 N N . PRO A 1 98 ? -7.058 15.466 10.169 1.00 87.19 98 PRO A N 1
ATOM 784 C CA . PRO A 1 98 ? -8.399 14.892 10.008 1.00 87.19 98 PRO A CA 1
ATOM 785 C C . PRO A 1 98 ? -8.451 13.377 10.253 1.00 87.19 98 PRO A C 1
ATOM 787 O O . PRO A 1 98 ? -9.421 12.870 10.810 1.00 87.19 98 PRO A O 1
ATOM 790 N N . LEU A 1 99 ? -7.380 12.659 9.892 1.00 88.06 99 LEU A N 1
ATOM 791 C CA . LEU A 1 99 ? -7.245 11.236 10.183 1.00 88.06 99 LEU A CA 1
ATOM 792 C C . LEU A 1 99 ? -7.100 10.971 11.687 1.00 88.06 99 LEU A C 1
ATOM 794 O O . LEU A 1 99 ? -7.812 10.127 12.218 1.00 88.06 99 LEU A O 1
ATOM 798 N N . GLN A 1 100 ? -6.212 11.692 12.375 1.00 90.50 100 GLN A N 1
ATOM 799 C CA . GLN A 1 100 ? -6.045 11.575 13.827 1.00 90.50 100 GLN A CA 1
ATOM 800 C C . GLN A 1 100 ? -7.348 11.875 14.576 1.00 90.50 100 GLN A C 1
ATOM 802 O O . GLN A 1 100 ? -7.719 11.110 15.459 1.00 90.50 100 GLN A O 1
ATOM 807 N N . VAL A 1 101 ? -8.080 12.925 14.182 1.00 91.69 101 VAL A N 1
ATOM 808 C CA . VAL A 1 101 ? -9.410 13.235 14.735 1.00 91.69 101 VAL A CA 1
ATOM 809 C C . VAL A 1 101 ? -10.360 12.059 14.515 1.00 91.69 101 VAL A C 1
ATOM 811 O O . VAL A 1 101 ? -10.957 11.559 15.462 1.00 91.69 101 VAL A O 1
ATOM 814 N N . ARG A 1 102 ? -10.442 11.543 13.283 1.00 93.12 102 ARG A N 1
ATOM 815 C CA . ARG A 1 102 ? -11.336 10.429 12.950 1.00 93.12 102 ARG A CA 1
ATOM 816 C C . ARG A 1 102 ? -11.007 9.144 13.707 1.00 93.12 102 ARG A C 1
ATOM 818 O O . ARG A 1 102 ? -11.933 8.418 14.060 1.00 93.12 102 ARG A O 1
ATOM 825 N N . LEU A 1 103 ? -9.726 8.846 13.914 1.00 94.50 103 LEU A N 1
ATOM 826 C CA . LEU A 1 103 ? -9.278 7.682 14.678 1.00 94.50 103 LEU A CA 1
ATOM 827 C C . LEU A 1 103 ? -9.586 7.864 16.164 1.00 94.50 103 LEU A C 1
ATOM 829 O O . LEU A 1 103 ? -10.197 6.979 16.749 1.00 94.50 103 LEU A O 1
ATOM 833 N N . ARG A 1 104 ? -9.261 9.027 16.743 1.00 94.75 104 ARG A N 1
ATOM 834 C CA . ARG A 1 104 ? -9.585 9.367 18.136 1.00 94.75 104 ARG A CA 1
ATOM 835 C C . ARG A 1 104 ? -11.081 9.241 18.421 1.00 94.75 104 ARG A C 1
ATOM 837 O O . ARG A 1 104 ? -11.467 8.662 19.426 1.00 94.75 104 ARG A O 1
ATOM 844 N N . ASP A 1 105 ? -11.919 9.760 17.529 1.00 94.62 105 ASP A N 1
ATOM 845 C CA . ASP A 1 105 ? -13.365 9.817 17.753 1.00 94.62 105 ASP A CA 1
ATOM 846 C C . ASP A 1 105 ? -14.048 8.447 17.600 1.00 94.62 105 ASP A C 1
ATOM 848 O O . ASP A 1 105 ? -15.179 8.265 18.049 1.00 94.62 105 ASP A O 1
ATOM 852 N N . ARG A 1 106 ? -13.408 7.483 16.923 1.00 95.19 106 ARG A N 1
ATOM 853 C CA . ARG A 1 106 ? -14.047 6.212 16.531 1.00 95.19 106 ARG A CA 1
ATOM 854 C C . ARG A 1 106 ? -13.383 4.968 17.090 1.00 95.19 106 ARG A C 1
ATOM 856 O O . ARG A 1 106 ? -14.029 3.929 17.100 1.00 95.19 106 ARG A O 1
ATOM 863 N N . ILE A 1 107 ? -12.138 5.062 17.539 1.00 95.69 107 ILE A N 1
ATOM 864 C CA . ILE A 1 107 ? -11.438 3.992 18.246 1.00 95.69 107 ILE A CA 1
ATOM 865 C C . ILE A 1 107 ? -11.561 4.286 19.739 1.00 95.69 107 ILE A C 1
ATOM 867 O O . ILE A 1 107 ? -10.725 4.953 20.340 1.00 95.69 107 ILE A O 1
ATOM 871 N N . THR A 1 108 ? -12.645 3.796 20.327 1.00 96.12 108 THR A N 1
ATOM 872 C CA . THR A 1 108 ? -12.916 3.873 21.768 1.00 96.12 108 THR A CA 1
ATOM 873 C C . THR A 1 108 ? -12.939 2.479 22.377 1.00 96.12 108 THR A C 1
ATOM 875 O O . THR A 1 108 ? -13.215 1.501 21.677 1.00 96.12 108 THR A O 1
ATOM 878 N N . LYS A 1 109 ? -12.728 2.381 23.694 1.00 95.25 109 LYS A N 1
ATOM 879 C CA . LYS A 1 109 ? -12.749 1.105 24.422 1.00 95.25 109 LYS A CA 1
ATOM 880 C C . LYS A 1 109 ? -13.973 0.257 24.084 1.00 95.25 109 LYS A C 1
ATOM 882 O O . LYS A 1 109 ? -13.834 -0.894 23.689 1.00 95.25 109 LYS A O 1
ATOM 887 N N . THR A 1 110 ? -15.153 0.870 24.109 1.00 93.94 110 THR A N 1
ATOM 888 C CA . THR A 1 110 ? -16.417 0.191 23.805 1.00 93.94 110 THR A CA 1
ATOM 889 C C . THR A 1 110 ? -16.475 -0.328 22.370 1.00 93.94 110 THR A C 1
ATOM 891 O O . THR A 1 110 ? -16.881 -1.465 22.149 1.00 93.94 110 THR A O 1
ATOM 894 N N . THR A 1 111 ? -16.056 0.471 21.383 1.00 93.69 111 THR A N 1
ATOM 895 C CA . THR A 1 111 ? -16.065 0.044 19.974 1.00 93.69 111 THR A CA 1
ATOM 896 C C . THR A 1 111 ? -15.079 -1.086 19.705 1.00 93.69 111 THR A C 1
ATOM 898 O O . THR A 1 111 ? -15.414 -2.004 18.962 1.00 93.69 111 THR A O 1
ATOM 901 N N . VAL A 1 112 ? -13.897 -1.038 20.324 1.00 94.50 112 VAL A N 1
ATOM 902 C CA . VAL A 1 112 ? -12.833 -2.029 20.146 1.00 94.50 112 VAL A CA 1
ATOM 903 C C . VAL A 1 112 ? -13.212 -3.339 20.828 1.00 94.50 112 VAL A C 1
ATOM 905 O O . VAL A 1 112 ? -13.213 -4.377 20.172 1.00 94.50 112 VAL A O 1
ATOM 908 N N . GLU A 1 113 ? -13.630 -3.302 22.094 1.00 92.69 113 GLU A N 1
ATOM 909 C CA . GLU A 1 113 ? -14.058 -4.497 22.835 1.00 92.69 113 GLU A CA 1
ATOM 910 C C . GLU A 1 113 ? -15.264 -5.174 22.176 1.00 92.69 113 GLU A C 1
ATOM 912 O O . GLU A 1 113 ? -15.322 -6.400 22.099 1.00 92.69 113 GLU A O 1
ATOM 917 N N . ARG A 1 114 ? -16.188 -4.391 21.600 1.00 91.50 114 ARG A N 1
ATOM 918 C CA . ARG A 1 114 ? -17.335 -4.930 20.854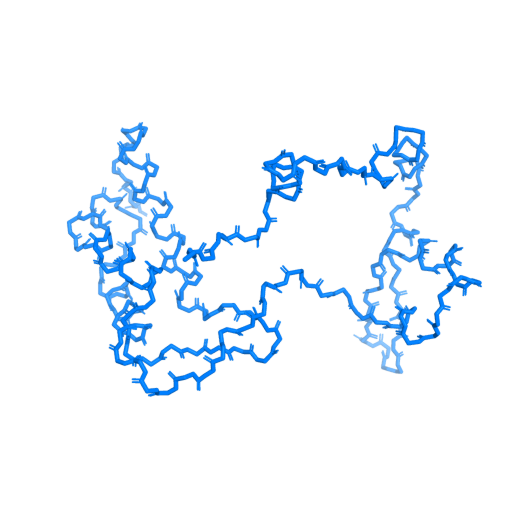 1.00 91.50 114 ARG A CA 1
ATOM 919 C C . ARG A 1 114 ? -16.911 -5.779 19.655 1.00 91.50 114 ARG A C 1
ATOM 921 O O . ARG A 1 114 ? -17.636 -6.718 19.317 1.00 91.50 114 ARG A O 1
ATOM 928 N N . THR A 1 115 ? -15.770 -5.496 19.019 1.00 92.00 115 THR A N 1
ATOM 929 C CA . THR A 1 115 ? -15.276 -6.334 17.911 1.00 92.00 115 THR A CA 1
ATOM 930 C C . THR A 1 115 ? -14.879 -7.732 18.384 1.00 92.00 115 THR A C 1
ATOM 932 O O . THR A 1 115 ? -15.065 -8.694 17.642 1.00 92.00 115 THR A O 1
ATOM 935 N N . GLY A 1 116 ? -14.362 -7.858 19.613 1.00 91.75 116 GLY A N 1
ATOM 936 C CA . GLY A 1 116 ? -13.814 -9.106 20.155 1.00 91.75 116 GLY A CA 1
ATOM 937 C C . GLY A 1 116 ? -12.517 -9.577 19.484 1.00 91.75 116 GLY A C 1
ATOM 938 O O . GLY A 1 116 ? -12.070 -10.686 19.748 1.00 91.75 116 GLY A O 1
ATOM 939 N N . LEU A 1 117 ? -11.922 -8.765 18.601 1.00 91.44 117 LEU A N 1
ATOM 940 C CA . LEU A 1 117 ? -10.731 -9.123 17.814 1.00 91.44 117 LEU A CA 1
ATOM 941 C C . LEU A 1 117 ? -9.445 -8.459 18.311 1.00 91.44 117 LEU A C 1
ATOM 943 O O . LEU A 1 117 ? -8.353 -8.912 17.976 1.00 91.44 117 LEU A O 1
ATOM 947 N N . PHE A 1 118 ? -9.565 -7.369 19.067 1.00 93.88 118 PHE A N 1
ATOM 948 C CA . PHE A 1 118 ? -8.434 -6.541 19.467 1.00 93.88 118 PHE A CA 1
ATOM 949 C C . PHE A 1 118 ? -8.434 -6.296 20.971 1.00 93.88 118 PHE A C 1
ATOM 951 O O . PHE A 1 118 ? -9.483 -6.092 21.582 1.00 93.88 118 PHE A O 1
ATOM 958 N N . GLU A 1 119 ? -7.238 -6.254 21.547 1.00 94.06 119 GLU A N 1
ATOM 959 C CA . GLU A 1 119 ? -7.027 -5.883 22.940 1.00 94.06 119 GLU A CA 1
ATOM 960 C C . GLU A 1 119 ? -6.986 -4.354 23.083 1.00 94.06 119 GLU A C 1
ATOM 962 O O . GLU A 1 119 ? -6.190 -3.679 22.424 1.00 94.06 119 GLU A O 1
ATOM 967 N N . TRP A 1 120 ? -7.827 -3.798 23.962 1.00 95.38 120 TRP A N 1
ATOM 968 C CA . TRP A 1 120 ? -7.902 -2.349 24.159 1.00 95.38 120 TRP A CA 1
ATOM 969 C C . TRP A 1 120 ? -6.570 -1.735 24.606 1.00 95.38 120 TRP A C 1
ATOM 971 O O . TRP A 1 120 ? -6.194 -0.703 24.062 1.00 95.38 120 TRP A O 1
ATOM 981 N N . GLY A 1 121 ? -5.839 -2.368 25.533 1.00 96.12 121 GLY A N 1
ATOM 982 C CA . GLY A 1 121 ? -4.595 -1.809 26.079 1.00 96.12 121 GLY A CA 1
ATOM 983 C C . GLY A 1 121 ? -3.556 -1.509 24.996 1.00 96.12 121 GLY A C 1
ATOM 984 O O . GLY A 1 121 ? -3.039 -0.395 24.909 1.00 96.12 121 GLY A O 1
ATOM 985 N N . TYR A 1 122 ? -3.336 -2.470 24.096 1.00 95.75 122 TYR A N 1
ATOM 986 C CA . TYR A 1 122 ? -2.435 -2.302 22.956 1.00 95.75 122 TYR A CA 1
ATOM 987 C C . TYR A 1 122 ? -2.927 -1.241 21.959 1.00 95.75 122 TYR A C 1
ATOM 989 O O . TYR A 1 122 ? -2.150 -0.421 21.465 1.00 95.75 122 TYR A O 1
ATOM 997 N N . VAL A 1 123 ? -4.228 -1.233 21.649 1.00 96.38 123 VAL A N 1
ATOM 998 C CA . VAL A 1 123 ? -4.813 -0.263 20.708 1.00 96.38 123 VAL A CA 1
ATOM 999 C C . VAL A 1 123 ? -4.750 1.163 21.260 1.00 96.38 123 VAL A C 1
ATOM 1001 O O . VAL A 1 123 ? -4.448 2.091 20.511 1.00 96.38 123 VAL A O 1
ATOM 1004 N N . GLU A 1 124 ? -4.993 1.341 22.556 1.00 96.75 124 GLU A N 1
ATOM 1005 C CA . GLU A 1 124 ? -4.911 2.625 23.251 1.00 96.75 124 GLU A CA 1
ATOM 1006 C C . GLU A 1 124 ? -3.489 3.187 23.229 1.00 96.75 124 GLU A C 1
ATOM 1008 O O . GLU A 1 124 ? -3.299 4.365 22.926 1.00 96.75 124 GLU A O 1
ATOM 1013 N N . GLU A 1 125 ? -2.481 2.351 23.485 1.00 96.44 125 GLU A N 1
ATOM 1014 C CA . GLU A 1 125 ? -1.077 2.755 23.402 1.00 96.44 125 GLU A CA 1
ATOM 1015 C C . GLU A 1 125 ? -0.691 3.184 21.980 1.00 96.44 125 GLU A C 1
ATOM 1017 O O . GLU A 1 125 ? -0.084 4.243 21.790 1.00 96.44 125 GLU A O 1
ATOM 1022 N N . LEU A 1 126 ? -1.097 2.409 20.967 1.00 95.50 126 LEU A N 1
ATOM 1023 C CA . LEU A 1 126 ? -0.874 2.763 19.565 1.00 95.50 126 LEU A CA 1
ATOM 1024 C C . LEU A 1 126 ? -1.543 4.090 19.196 1.00 95.50 126 LEU A C 1
ATOM 1026 O O . LEU A 1 126 ? -0.936 4.904 18.493 1.00 95.50 126 LEU A O 1
ATOM 1030 N N . LEU A 1 127 ? -2.786 4.295 19.644 1.00 95.62 127 LEU A N 1
ATOM 1031 C CA . LEU A 1 127 ? -3.553 5.507 19.382 1.00 95.62 127 LEU A CA 1
ATOM 1032 C C . LEU A 1 127 ? -2.891 6.713 20.041 1.00 95.62 127 LEU A C 1
ATOM 1034 O O . LEU A 1 127 ? -2.620 7.693 19.352 1.00 95.62 127 LEU A O 1
ATOM 1038 N N . ARG A 1 128 ? -2.572 6.622 21.335 1.00 94.69 128 ARG A N 1
ATOM 1039 C CA . ARG A 1 128 ? -1.888 7.680 22.083 1.00 94.69 128 ARG A CA 1
ATOM 1040 C C . ARG A 1 128 ? -0.570 8.062 21.416 1.00 94.69 128 ARG A C 1
ATOM 1042 O O . ARG A 1 128 ? -0.386 9.226 21.074 1.00 94.69 128 ARG A O 1
ATOM 1049 N N . GLY A 1 129 ? 0.282 7.080 21.115 1.00 92.19 129 GLY A N 1
ATOM 1050 C CA . GLY A 1 129 ? 1.564 7.339 20.464 1.00 92.19 129 GLY A CA 1
ATOM 1051 C C . GLY A 1 129 ? 1.415 8.029 19.104 1.00 92.19 129 GLY A C 1
ATOM 1052 O O . GLY A 1 129 ? 2.175 8.940 18.788 1.00 92.19 129 GLY A O 1
ATOM 1053 N N . TYR A 1 130 ? 0.423 7.634 18.298 1.00 91.81 130 TYR A N 1
ATOM 1054 C CA . TYR A 1 130 ? 0.173 8.281 17.007 1.00 91.81 130 TYR A CA 1
ATOM 1055 C C . TYR A 1 130 ? -0.403 9.703 17.134 1.00 91.81 130 TYR A C 1
ATOM 1057 O O . TYR A 1 130 ? -0.177 10.540 16.258 1.00 91.81 130 TYR A O 1
ATOM 1065 N N . LEU A 1 131 ? -1.175 9.988 18.184 1.00 90.12 131 LEU A N 1
ATOM 1066 C CA . LEU A 1 131 ? -1.721 11.324 18.430 1.00 90.12 131 LEU A CA 1
ATOM 1067 C C . LEU A 1 131 ? -0.650 12.298 18.937 1.00 90.12 131 LEU A C 1
ATOM 1069 O O . LEU A 1 131 ? -0.676 13.460 18.539 1.00 90.12 131 LEU A O 1
ATOM 1073 N N . GLU A 1 132 ? 0.267 11.827 19.781 1.00 89.56 132 GLU A N 1
ATOM 1074 C CA . GLU A 1 132 ? 1.290 12.655 20.433 1.00 89.56 132 GLU A CA 1
ATOM 1075 C C . GLU A 1 132 ? 2.497 12.937 19.533 1.00 89.56 132 GLU A C 1
ATOM 1077 O O . GLU A 1 132 ? 2.913 14.088 19.422 1.00 89.56 132 GLU A O 1
ATOM 1082 N N . ASP A 1 133 ? 3.037 11.912 18.869 1.00 87.56 133 ASP A N 1
ATOM 1083 C CA . ASP A 1 133 ? 4.293 12.022 18.116 1.00 87.56 133 ASP A CA 1
ATOM 1084 C C . ASP A 1 133 ? 4.217 11.292 16.766 1.00 87.56 133 ASP A C 1
ATOM 1086 O O . ASP A 1 133 ? 4.832 10.241 16.598 1.00 87.56 133 ASP A O 1
ATOM 1090 N N . PRO A 1 134 ? 3.412 11.758 15.795 1.00 85.75 134 PRO A N 1
ATOM 1091 C CA . PRO A 1 134 ? 3.264 11.083 14.509 1.00 85.75 134 PRO A CA 1
ATOM 1092 C C . PRO A 1 134 ? 4.555 11.128 13.673 1.00 85.75 134 PRO A C 1
ATOM 1094 O O . PRO A 1 134 ? 5.104 12.194 13.402 1.00 85.75 134 PRO A O 1
ATOM 1097 N N . VAL A 1 135 ? 4.979 9.971 13.158 1.00 83.88 135 VAL A N 1
ATOM 1098 C CA . VAL A 1 135 ? 6.187 9.830 12.331 1.00 83.88 135 VAL A CA 1
ATOM 1099 C C . VAL A 1 135 ? 5.817 9.787 10.848 1.00 83.88 135 VAL A C 1
ATOM 1101 O O . VAL A 1 135 ? 5.027 8.944 10.415 1.00 83.88 135 VAL A O 1
ATOM 1104 N N . TYR A 1 136 ? 6.446 10.650 10.045 1.00 78.88 136 TYR A N 1
ATOM 1105 C CA . TYR A 1 136 ? 6.243 10.727 8.594 1.00 78.88 136 TYR A CA 1
ATOM 1106 C C . TYR A 1 136 ? 7.531 10.366 7.832 1.00 78.88 136 TYR A C 1
ATOM 1108 O O . TYR A 1 136 ? 8.401 11.217 7.652 1.00 78.88 136 TYR A O 1
ATOM 1116 N N . PRO A 1 137 ? 7.681 9.109 7.373 1.00 74.81 137 PRO A N 1
ATOM 1117 C CA . PRO A 1 137 ? 8.825 8.690 6.568 1.00 74.81 137 PRO A CA 1
ATOM 1118 C C . PRO A 1 137 ? 9.006 9.502 5.276 1.00 74.81 137 PRO A C 1
ATOM 1120 O O . PRO A 1 137 ? 8.049 9.744 4.539 1.00 74.81 137 PRO A O 1
ATOM 1123 N N . SER A 1 138 ? 10.261 9.796 4.922 1.00 67.69 138 SER A N 1
ATOM 1124 C CA . SER A 1 138 ? 10.637 10.577 3.729 1.00 67.69 138 SER A CA 1
ATOM 1125 C C . SER A 1 138 ? 10.159 9.977 2.400 1.00 67.69 138 SER A C 1
ATOM 1127 O O . SER A 1 138 ? 9.984 10.690 1.419 1.00 67.69 138 SER A O 1
ATOM 1129 N N . HIS A 1 139 ? 9.891 8.669 2.356 1.00 66.12 139 HIS A N 1
ATOM 1130 C CA . HIS A 1 139 ? 9.343 7.978 1.181 1.00 66.12 139 HIS A CA 1
ATOM 1131 C C . HIS A 1 139 ? 7.811 8.135 1.032 1.00 66.12 139 HIS A C 1
ATOM 1133 O O . HIS A 1 139 ? 7.170 7.383 0.293 1.00 66.12 139 HIS A O 1
ATOM 1139 N N . GLY A 1 140 ? 7.201 9.079 1.761 1.00 66.75 140 GLY A N 1
ATOM 1140 C CA . GLY A 1 140 ? 5.771 9.400 1.705 1.00 66.75 140 GLY A CA 1
ATOM 1141 C C . GLY A 1 140 ? 4.864 8.359 2.364 1.00 66.75 140 GLY A C 1
ATOM 1142 O O . GLY A 1 140 ? 3.647 8.411 2.212 1.00 66.75 140 GLY A O 1
ATOM 1143 N N . ALA A 1 141 ? 5.434 7.377 3.066 1.00 70.94 141 ALA A N 1
ATOM 1144 C CA . ALA A 1 141 ? 4.634 6.396 3.783 1.00 70.94 141 ALA A CA 1
ATOM 1145 C C . ALA A 1 141 ? 3.913 7.063 4.964 1.00 70.94 141 ALA A C 1
ATOM 1147 O O . ALA A 1 141 ? 4.420 7.999 5.572 1.00 70.94 141 ALA A O 1
ATOM 1148 N N . ILE A 1 142 ? 2.735 6.552 5.310 1.00 78.38 142 ILE A N 1
ATOM 1149 C CA . ILE A 1 142 ? 2.051 6.922 6.551 1.00 78.38 142 ILE A CA 1
ATOM 1150 C C . ILE A 1 142 ? 2.687 6.200 7.755 1.00 78.38 142 ILE A C 1
ATOM 1152 O O . ILE A 1 142 ? 3.220 5.094 7.594 1.00 78.38 142 ILE A O 1
ATOM 1156 N N . ASP A 1 143 ? 2.601 6.808 8.943 1.00 86.06 143 ASP A N 1
ATOM 1157 C CA . ASP A 1 143 ? 3.007 6.229 10.231 1.00 86.06 143 ASP A CA 1
ATOM 1158 C C . ASP A 1 143 ? 2.528 4.771 10.371 1.00 86.06 143 ASP A C 1
ATOM 1160 O O . ASP A 1 143 ? 1.374 4.433 10.086 1.00 86.06 143 ASP A O 1
ATOM 1164 N N . VAL A 1 144 ? 3.420 3.887 10.820 1.00 88.25 144 VAL A N 1
ATOM 1165 C CA . VAL A 1 144 ? 3.131 2.458 11.001 1.00 88.25 144 VAL A CA 1
ATOM 1166 C C . VAL A 1 144 ? 1.985 2.235 11.993 1.00 88.25 144 VAL A C 1
ATOM 1168 O O . VAL A 1 144 ? 1.148 1.357 11.772 1.00 88.25 144 VAL A O 1
ATOM 1171 N N . ARG A 1 145 ? 1.899 3.044 13.054 1.00 91.88 145 ARG A N 1
ATOM 1172 C CA . ARG A 1 145 ? 0.807 2.996 14.036 1.00 91.88 145 ARG A CA 1
ATOM 1173 C C . ARG A 1 145 ? -0.513 3.390 13.390 1.00 91.88 145 ARG A C 1
ATOM 1175 O O . ARG A 1 145 ? -1.498 2.679 13.558 1.00 91.88 145 ARG A O 1
ATOM 1182 N N . ALA A 1 146 ? -0.520 4.434 12.561 1.00 90.19 146 ALA A N 1
ATOM 1183 C CA . ALA A 1 146 ? -1.711 4.833 11.814 1.00 90.19 146 ALA A CA 1
ATOM 1184 C C . ALA A 1 146 ? -2.214 3.716 10.890 1.00 90.19 146 ALA A C 1
ATOM 1186 O O . ALA A 1 146 ? -3.419 3.486 10.825 1.00 90.19 146 ALA A O 1
ATOM 1187 N N . LYS A 1 147 ? -1.317 2.966 10.228 1.00 90.38 147 LYS A N 1
ATOM 1188 C CA . LYS A 1 147 ? -1.713 1.797 9.415 1.00 90.38 147 LYS A CA 1
ATOM 1189 C C . LYS A 1 147 ? -2.444 0.750 10.251 1.00 90.38 147 LYS A C 1
ATOM 1191 O O . LYS A 1 147 ? -3.496 0.273 9.838 1.00 90.38 147 LYS A O 1
ATOM 1196 N N . LYS A 1 148 ? -1.913 0.413 11.430 1.00 94.44 148 LYS A N 1
ATOM 1197 C CA . LYS A 1 148 ? -2.545 -0.549 12.348 1.00 94.44 148 LYS A CA 1
ATOM 1198 C C . LYS A 1 148 ? -3.901 -0.044 12.847 1.00 94.44 148 LYS A C 1
ATOM 1200 O O . LYS A 1 148 ? -4.881 -0.779 12.801 1.00 94.44 148 LYS A O 1
ATOM 1205 N N . LEU A 1 149 ? -3.982 1.223 13.249 1.00 95.62 149 LEU A N 1
ATOM 1206 C CA . LEU A 1 149 ? -5.226 1.845 13.711 1.00 95.62 149 LEU A CA 1
ATOM 1207 C C . LEU A 1 149 ? -6.288 1.904 12.603 1.00 95.62 149 LEU A C 1
ATOM 1209 O O . LEU A 1 149 ? -7.465 1.694 12.874 1.00 95.62 149 LEU A O 1
ATOM 1213 N N . MET A 1 150 ? -5.891 2.112 11.346 1.00 94.75 150 MET A N 1
ATOM 1214 C CA . MET A 1 150 ? -6.800 2.043 10.196 1.00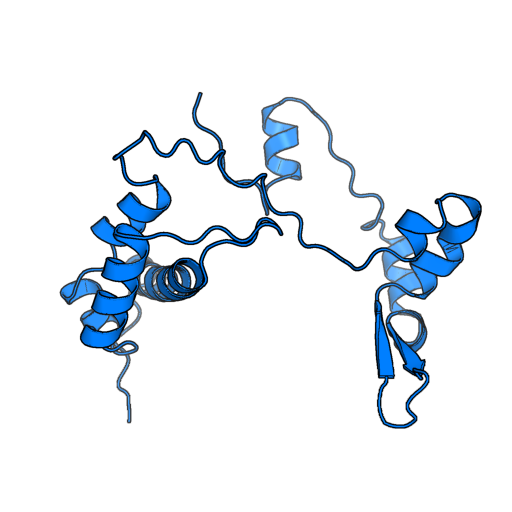 94.75 150 MET A CA 1
ATOM 1215 C C . MET A 1 150 ? -7.382 0.641 9.988 1.00 94.75 150 MET A C 1
ATOM 1217 O O . MET A 1 150 ? -8.557 0.518 9.636 1.00 94.75 150 MET A O 1
ATOM 1221 N N . VAL A 1 151 ? -6.606 -0.417 10.246 1.00 95.06 151 VAL A N 1
ATOM 1222 C CA . VAL A 1 151 ? -7.126 -1.793 10.240 1.00 95.06 151 VAL A CA 1
ATOM 1223 C C . VAL A 1 151 ? -8.175 -1.959 11.338 1.00 95.06 151 VAL A C 1
ATOM 1225 O O . VAL A 1 151 ? -9.290 -2.378 11.038 1.00 95.06 151 VAL A O 1
ATOM 1228 N N . VAL A 1 152 ? -7.874 -1.549 12.575 1.00 95.81 152 VAL A N 1
ATOM 1229 C CA . VAL A 1 152 ? -8.835 -1.601 13.696 1.00 95.81 152 VAL A CA 1
ATOM 1230 C C . VAL A 1 152 ? -10.119 -0.842 13.354 1.00 95.81 152 VAL A C 1
ATOM 1232 O O . VAL A 1 152 ? -11.216 -1.387 13.475 1.00 95.81 152 VAL A O 1
ATOM 1235 N N . LEU A 1 153 ? -9.995 0.388 12.845 1.00 96.06 153 LEU A N 1
ATOM 1236 C CA . LEU A 1 153 ? -11.139 1.197 12.430 1.00 96.06 153 LEU A CA 1
ATOM 1237 C C . LEU A 1 153 ? -11.974 0.502 11.346 1.00 96.06 153 LEU A C 1
ATOM 1239 O O . LEU A 1 153 ? -13.198 0.602 11.368 1.00 96.06 153 LEU A O 1
ATOM 1243 N N . SER A 1 154 ? -11.336 -0.205 10.412 1.00 95.00 154 SER A N 1
ATOM 1244 C CA . SER A 1 154 ? -12.039 -0.930 9.347 1.00 95.00 154 SER A CA 1
ATOM 1245 C C . SER A 1 154 ? -12.951 -2.012 9.923 1.00 95.00 154 SER A C 1
ATOM 1247 O O . SER A 1 154 ? -14.111 -2.095 9.530 1.00 95.00 154 SER A O 1
ATOM 1249 N N . PHE A 1 155 ? -12.484 -2.778 10.913 1.00 94.50 155 PHE A N 1
ATOM 1250 C CA . PHE A 1 155 ? -13.316 -3.769 11.604 1.00 94.50 155 PHE A CA 1
ATOM 1251 C C . PHE A 1 155 ? -14.439 -3.131 12.421 1.00 94.50 155 PHE A C 1
ATOM 1253 O O . PHE A 1 155 ? -15.566 -3.620 12.378 1.00 94.50 155 PHE A O 1
ATOM 1260 N N . VAL A 1 156 ? -14.171 -2.011 13.102 1.00 94.31 156 VAL A N 1
ATOM 1261 C CA . VAL A 1 156 ? -15.218 -1.247 13.802 1.00 94.31 156 VAL A CA 1
ATOM 1262 C C . VAL A 1 156 ? -16.308 -0.806 12.820 1.00 94.31 156 VAL A C 1
ATOM 1264 O O . VAL A 1 156 ? -17.492 -1.016 13.073 1.00 94.31 156 VAL A O 1
ATOM 1267 N N . VAL A 1 157 ? -15.927 -0.251 11.665 1.00 94.69 157 VAL A N 1
ATOM 1268 C CA . VAL A 1 157 ? -16.876 0.185 10.628 1.00 94.69 157 VAL A CA 1
ATOM 1269 C C . VAL A 1 157 ? -17.636 -0.997 10.030 1.00 94.69 157 VAL A C 1
ATOM 1271 O O . VAL A 1 157 ? -18.846 -0.889 9.839 1.00 94.69 157 VAL A O 1
ATOM 1274 N N . LEU A 1 158 ? -16.969 -2.120 9.751 1.00 93.50 158 LEU A N 1
ATOM 1275 C CA . LEU A 1 158 ? -17.626 -3.326 9.242 1.00 93.50 158 LEU A CA 1
ATOM 1276 C C . LEU A 1 158 ? -18.670 -3.845 10.232 1.00 93.50 158 LEU A C 1
ATOM 1278 O O . LEU A 1 158 ? -19.797 -4.136 9.838 1.00 93.50 158 LEU A O 1
ATOM 1282 N N . GLN A 1 159 ? -18.327 -3.889 11.517 1.00 91.81 159 GLN A N 1
ATOM 1283 C CA . GLN A 1 159 ? -19.250 -4.316 12.556 1.00 91.81 159 GLN A CA 1
ATOM 1284 C C . GLN A 1 159 ? -20.482 -3.407 12.647 1.00 91.81 159 GLN A C 1
ATOM 1286 O O . GLN A 1 159 ? -21.604 -3.896 12.743 1.00 91.81 159 GLN A O 1
ATOM 1291 N N . GLU A 1 160 ? -20.289 -2.089 12.572 1.00 90.88 160 GLU A N 1
ATOM 1292 C CA . GLU A 1 160 ? -21.377 -1.105 12.632 1.00 90.88 160 GLU A CA 1
ATOM 1293 C C . GLU A 1 160 ? -22.273 -1.120 11.397 1.00 90.88 160 GLU A C 1
ATOM 1295 O O . GLU A 1 160 ? -23.481 -0.929 11.510 1.00 90.88 160 GLU A O 1
ATOM 1300 N N . ARG A 1 161 ? -21.688 -1.305 10.210 1.00 94.19 161 ARG A N 1
ATOM 1301 C CA . ARG A 1 161 ? -22.416 -1.224 8.939 1.00 94.19 161 ARG A CA 1
ATOM 1302 C C . ARG A 1 161 ? -23.122 -2.516 8.564 1.00 94.19 161 ARG A C 1
ATOM 1304 O O . ARG A 1 161 ? -24.169 -2.448 7.932 1.00 94.19 161 ARG A O 1
ATOM 1311 N N . PHE A 1 162 ? -22.552 -3.657 8.935 1.00 93.31 162 PHE A N 1
ATOM 1312 C CA . PHE A 1 162 ? -23.040 -4.976 8.531 1.00 93.31 162 PHE A CA 1
ATOM 1313 C C . PHE A 1 162 ? -23.527 -5.824 9.711 1.00 93.31 162 PHE A C 1
ATOM 1315 O O . PHE A 1 162 ? -23.788 -7.009 9.534 1.00 93.31 162 PHE A O 1
ATOM 1322 N N . SER A 1 163 ? -23.641 -5.236 10.910 1.00 88.25 163 SER A N 1
ATOM 1323 C CA . SER A 1 163 ? -24.126 -5.909 12.126 1.00 88.25 163 SER A CA 1
ATOM 1324 C C . SER A 1 163 ? -23.400 -7.227 12.422 1.00 88.25 163 SER A C 1
ATOM 1326 O O . SER A 1 163 ? -24.004 -8.198 12.877 1.00 88.25 163 SER A O 1
ATOM 1328 N N . VAL A 1 164 ? -22.092 -7.267 12.153 1.00 89.19 164 VAL A N 1
ATOM 1329 C CA . VAL A 1 164 ? -21.264 -8.462 12.357 1.00 89.19 164 VAL A CA 1
ATOM 1330 C C . VAL A 1 164 ? -21.239 -8.817 13.848 1.00 89.19 164 VAL A C 1
ATOM 1332 O O . VAL A 1 164 ? -21.019 -7.958 14.705 1.00 89.19 164 VAL A O 1
ATOM 1335 N N . SER A 1 165 ? -21.457 -10.088 14.179 1.00 87.19 165 SER A N 1
ATOM 1336 C CA . SER A 1 165 ? -21.400 -10.560 15.565 1.00 87.19 165 SER A CA 1
ATOM 1337 C C . SER A 1 165 ? -20.002 -10.382 16.159 1.00 87.19 165 SER A C 1
ATOM 1339 O O . SER A 1 165 ? -19.004 -10.559 15.460 1.00 87.19 165 SER A O 1
ATOM 1341 N N . THR A 1 166 ? -19.923 -10.086 17.457 1.00 89.94 166 THR A N 1
ATOM 1342 C CA . THR A 1 166 ? -18.657 -10.057 18.204 1.00 89.94 166 THR A CA 1
ATOM 1343 C C . THR A 1 166 ? -17.904 -11.374 18.045 1.00 89.94 166 THR A C 1
ATOM 1345 O O . THR A 1 166 ? -18.478 -12.450 18.237 1.00 89.94 166 THR A O 1
ATOM 1348 N N . ALA A 1 167 ? -16.621 -11.285 17.697 1.00 87.88 167 ALA A N 1
ATOM 1349 C CA . ALA A 1 167 ? -15.772 -12.457 17.586 1.00 87.88 167 ALA A CA 1
ATOM 1350 C C . ALA A 1 167 ? -15.543 -13.082 18.968 1.00 87.88 167 ALA A C 1
ATOM 1352 O O . ALA A 1 167 ? -15.346 -12.379 19.959 1.00 87.88 167 ALA A O 1
ATOM 1353 N N . LYS A 1 168 ? -15.559 -14.414 19.026 1.00 83.94 168 LYS A N 1
ATOM 1354 C CA . LYS A 1 168 ? -15.143 -15.181 20.201 1.00 83.94 168 LYS A CA 1
ATOM 1355 C C . LYS A 1 168 ? -13.815 -15.834 19.858 1.00 83.94 168 LYS A C 1
ATOM 1357 O O . LYS A 1 168 ? -13.786 -16.751 19.040 1.00 83.94 168 LYS A O 1
ATOM 1362 N N . LEU A 1 169 ? -12.730 -15.314 20.420 1.00 74.56 169 LEU A N 1
ATOM 1363 C CA . LEU A 1 169 ? -11.422 -15.951 20.317 1.00 74.56 169 LEU A CA 1
ATOM 1364 C C . LEU A 1 169 ? -11.456 -17.200 21.210 1.00 74.56 169 LEU A C 1
ATOM 1366 O O . LEU A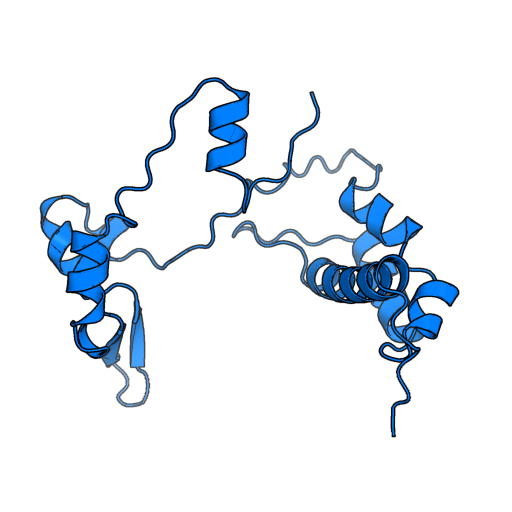 1 169 ? -11.766 -17.088 22.397 1.00 74.56 169 LEU A O 1
ATOM 1370 N N . VAL A 1 170 ? -11.266 -18.369 20.592 1.00 51.50 170 VAL A N 1
ATOM 1371 C CA . VAL A 1 170 ? -11.184 -19.684 21.253 1.00 51.50 170 VAL A CA 1
ATOM 1372 C C . VAL A 1 170 ? -9.765 -19.910 21.742 1.00 51.50 170 VAL A C 1
ATOM 1374 O O . VAL A 1 170 ? -8.839 -19.587 20.963 1.00 51.50 170 VAL A O 1
#

Organism: NCBI:txid1738132

Foldseek 3Di:
DDDDDDDPCPCVVCVVVVHHDDDVCPDPVNVVVVVPDDVCQQWPWDQDPDNVDIDIDGRNVVLVVCVVPDDPCVSPDDDAGPADQAPPPPVPPLDFDPLLVVLVVQLDPVLLVQQLPDDNVVLVVLSVCCNPPWDQDPSRDGGPSSVVSVVSSVSSVCCVVVVDGHDDDD